Protein AF-A0A7S0NCR9-F1 (afdb_monomer_lite)

pLDDT: mean 77.85, std 18.8, range [35.47, 97.75]

Secondary structure (DSSP, 8-state):
-B-TTS-EEEEEEETTEEEEEEEE--TTSTTTSS-EEEEEE-SSSEEEEEETTSEEEEEE-HHHHHHGGG---S-B----SSS-PPPPEEEE--SS---EEEEETTTTEEEEE-SS-EEEE-GGGTS-TTHHHHTS--

Radius of gyration: 15.42 Å; chains: 1; bounding box: 36×39×41 Å

Foldseek 3Di:
DWAQQLKDWDWDDDDNDIGTQEIAHCNVPPQRSGTFQEKDALDDQKIWTWGQQQKIKIWRCPQVVVCVVPPDDDYPDPDPDDTPTDDIDMDSGDNGTQNYWDHDPVQSWIWTDDPPDIDIGGNVNPDDPPVVVVVVPD

Structure (mmCIF, N/CA/C/O backbone):
data_AF-A0A7S0NCR9-F1
#
_entry.id   AF-A0A7S0NCR9-F1
#
loop_
_atom_site.group_PDB
_atom_site.id
_atom_site.type_symbol
_atom_site.label_atom_id
_atom_site.label_alt_id
_atom_site.label_comp_id
_atom_site.label_asym_id
_atom_site.label_entity_id
_atom_site.label_seq_id
_atom_site.pdbx_PDB_ins_code
_atom_site.Cartn_x
_atom_site.Cartn_y
_atom_site.Cartn_z
_atom_site.occupancy
_atom_site.B_iso_or_equiv
_atom_site.auth_seq_id
_atom_site.auth_comp_id
_atom_site.auth_asym_id
_atom_site.auth_atom_id
_atom_site.pdbx_PDB_model_num
ATOM 1 N N . THR A 1 1 ? -4.957 8.314 -1.542 1.00 90.62 1 THR A N 1
ATOM 2 C CA . THR A 1 1 ? -4.737 8.353 -3.005 1.00 90.62 1 THR A CA 1
ATOM 3 C C . THR A 1 1 ? -3.250 8.446 -3.291 1.00 90.62 1 THR A C 1
ATOM 5 O O . THR A 1 1 ? -2.527 8.936 -2.436 1.00 90.62 1 THR A O 1
ATOM 8 N N . GLY A 1 2 ? -2.785 7.959 -4.444 1.00 89.94 2 GLY A N 1
ATOM 9 C CA . GLY A 1 2 ? -1.378 8.043 -4.866 1.00 89.94 2 GLY A CA 1
ATOM 10 C C . GLY A 1 2 ? -1.168 9.071 -5.982 1.00 89.94 2 GLY A C 1
ATOM 11 O O . GLY A 1 2 ? -2.061 9.261 -6.808 1.00 89.94 2 GLY A O 1
ATOM 12 N N . GLY A 1 3 ? -0.020 9.746 -5.978 1.00 90.31 3 GLY A N 1
ATOM 13 C CA . GLY A 1 3 ? 0.375 10.787 -6.926 1.00 90.31 3 GLY A CA 1
ATOM 14 C C . GLY A 1 3 ? 1.420 10.320 -7.943 1.00 90.31 3 GLY A C 1
ATOM 15 O O . GLY A 1 3 ? 2.082 9.297 -7.769 1.00 90.31 3 GLY A O 1
ATOM 16 N N . MET A 1 4 ? 1.587 11.092 -9.022 1.00 90.38 4 MET A N 1
ATOM 17 C CA . MET A 1 4 ? 2.615 10.830 -10.045 1.00 90.38 4 MET A CA 1
ATOM 18 C C . MET A 1 4 ? 4.039 11.146 -9.564 1.00 90.38 4 MET A C 1
ATOM 20 O O . MET A 1 4 ? 5.001 10.677 -10.159 1.00 90.38 4 MET A O 1
ATOM 24 N N . ASP A 1 5 ? 4.158 11.917 -8.487 1.00 85.50 5 ASP A N 1
ATOM 25 C CA . ASP A 1 5 ? 5.403 12.315 -7.825 1.00 85.50 5 ASP A CA 1
ATOM 26 C C . ASP A 1 5 ? 5.850 11.321 -6.737 1.00 85.50 5 ASP A C 1
ATOM 28 O O . ASP A 1 5 ? 6.725 11.631 -5.935 1.00 85.50 5 ASP A O 1
ATOM 32 N N . GLY A 1 6 ? 5.216 10.147 -6.663 1.00 85.88 6 GLY A N 1
ATOM 33 C CA . GLY A 1 6 ? 5.475 9.165 -5.609 1.00 85.88 6 GLY A CA 1
ATOM 34 C C . GLY A 1 6 ? 4.773 9.470 -4.284 1.00 85.88 6 GLY A C 1
ATOM 35 O O . GLY A 1 6 ? 4.803 8.644 -3.376 1.00 85.88 6 GLY A O 1
ATOM 36 N N . SER A 1 7 ? 4.086 10.611 -4.160 1.00 86.88 7 SER A N 1
ATOM 37 C CA . SER A 1 7 ? 3.411 10.966 -2.914 1.00 86.88 7 SER A CA 1
ATOM 38 C C . SER A 1 7 ? 2.121 10.175 -2.695 1.00 86.88 7 SER A C 1
ATOM 40 O O . SER A 1 7 ? 1.410 9.803 -3.630 1.00 86.88 7 SER A O 1
ATOM 42 N N . VAL A 1 8 ? 1.774 9.947 -1.431 1.00 88.19 8 VAL A N 1
ATOM 43 C CA . VAL A 1 8 ? 0.498 9.356 -1.026 1.00 88.19 8 VAL A CA 1
ATOM 44 C C . VAL A 1 8 ? -0.239 10.335 -0.127 1.00 88.19 8 VAL A C 1
ATOM 46 O O . VAL A 1 8 ? 0.264 10.747 0.912 1.00 88.19 8 VAL A O 1
ATOM 49 N N . ALA A 1 9 ? -1.453 10.711 -0.517 1.00 87.31 9 ALA A N 1
ATOM 50 C CA . ALA A 1 9 ? -2.334 11.555 0.278 1.00 87.31 9 ALA A CA 1
ATOM 51 C C . ALA A 1 9 ? -3.349 10.703 1.053 1.00 87.31 9 ALA A C 1
ATOM 53 O O . ALA A 1 9 ? -4.032 9.852 0.471 1.00 87.31 9 ALA A O 1
ATOM 54 N N . ILE A 1 10 ? -3.464 10.951 2.353 1.00 85.12 10 ILE A N 1
ATOM 55 C CA . ILE A 1 10 ? -4.441 10.344 3.257 1.00 85.12 10 ILE A CA 1
ATOM 56 C C . ILE A 1 10 ? -5.487 11.396 3.589 1.00 85.12 10 ILE A C 1
ATOM 58 O O . ILE A 1 10 ? -5.150 12.510 3.984 1.00 85.12 10 ILE A O 1
ATOM 62 N N . TRP A 1 11 ? -6.750 11.019 3.439 1.00 84.31 11 TRP A N 1
ATOM 63 C CA . TRP A 1 11 ? -7.890 11.906 3.615 1.00 84.31 11 TRP A CA 1
ATOM 64 C C . TRP A 1 11 ? -8.791 11.372 4.724 1.00 84.31 11 TRP A C 1
ATOM 66 O O . TRP A 1 11 ? -8.947 10.156 4.852 1.00 84.31 11 TRP A O 1
ATOM 76 N N . SER A 1 12 ? -9.382 12.278 5.490 1.00 83.50 12 SER A N 1
ATOM 77 C CA . SER A 1 12 ? -10.502 12.005 6.382 1.00 83.50 12 SER A CA 1
ATOM 78 C C . SER A 1 12 ? -11.787 12.380 5.667 1.00 83.50 12 SER A C 1
ATOM 80 O O . SER A 1 12 ? -11.843 13.426 5.024 1.00 83.50 12 SER A O 1
ATOM 82 N N . PHE A 1 13 ? -12.809 11.541 5.783 1.00 84.94 13 PHE A N 1
ATOM 83 C CA . PHE A 1 13 ? -14.145 11.855 5.297 1.00 84.94 13 PHE A CA 1
ATOM 84 C C . PHE A 1 13 ? -15.135 11.687 6.446 1.00 84.94 13 PHE A C 1
ATOM 86 O O . PHE A 1 13 ? -15.387 10.563 6.887 1.00 84.94 13 PHE A O 1
ATOM 93 N N . VAL A 1 14 ? -15.645 12.804 6.966 1.00 86.25 14 VAL A N 1
ATOM 94 C CA . VAL A 1 14 ? -16.547 12.836 8.124 1.00 86.25 14 VAL A CA 1
ATOM 95 C C . VAL A 1 14 ? -17.761 13.685 7.775 1.00 86.25 14 VAL A C 1
ATOM 97 O O . VAL A 1 14 ? -17.637 14.858 7.435 1.00 86.25 14 VAL A O 1
ATOM 100 N N . GLY A 1 15 ? -18.953 13.090 7.864 1.00 89.50 15 GLY A N 1
ATOM 101 C CA . GLY A 1 15 ? -20.172 13.738 7.380 1.00 89.50 15 GLY A CA 1
ATOM 102 C C . GLY A 1 15 ? -20.087 13.971 5.872 1.00 89.50 15 GLY A C 1
ATOM 103 O O . GLY A 1 15 ? -19.999 13.003 5.121 1.00 89.50 15 GLY A O 1
ATOM 104 N N . ASP A 1 16 ? -20.075 15.244 5.471 1.00 92.31 16 ASP A N 1
ATOM 105 C CA . ASP A 1 16 ? -19.946 15.694 4.077 1.00 92.31 16 ASP A CA 1
ATOM 106 C C . ASP A 1 16 ? -18.625 16.451 3.811 1.00 92.31 16 ASP A C 1
ATOM 108 O O . ASP A 1 16 ? -18.452 17.052 2.748 1.00 92.31 16 ASP A O 1
ATOM 112 N N . GLU A 1 17 ? -17.680 16.435 4.758 1.00 90.50 17 GLU A N 1
ATOM 113 C CA . GLU A 1 17 ? -16.388 17.122 4.643 1.00 90.50 17 GLU A CA 1
ATOM 114 C C . GLU A 1 17 ? -15.256 16.139 4.315 1.00 90.50 17 GLU A C 1
ATOM 116 O O . GLU A 1 17 ? -15.174 15.039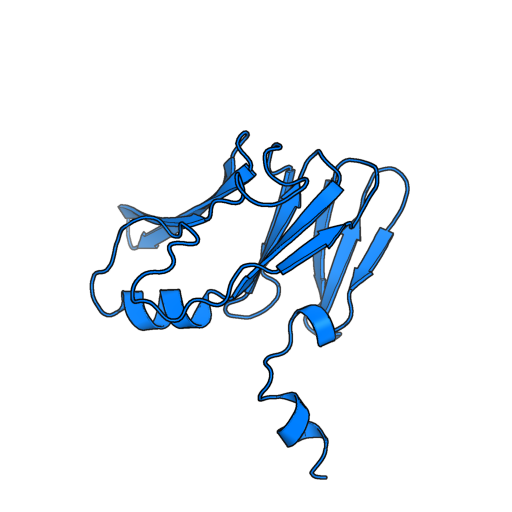 4.872 1.00 90.50 17 GLU A O 1
ATOM 121 N N . LEU A 1 18 ? -14.382 16.542 3.384 1.00 87.12 18 LEU A N 1
ATOM 122 C CA . LEU A 1 18 ? -13.186 15.802 2.984 1.00 87.12 18 LEU A CA 1
ATOM 123 C C . LEU A 1 18 ? -11.939 16.620 3.324 1.00 87.12 18 LEU A C 1
ATOM 125 O O . LEU A 1 18 ? -11.598 17.564 2.609 1.00 87.12 18 LEU A O 1
ATOM 129 N N . ASP A 1 19 ? -11.221 16.191 4.355 1.00 84.75 19 ASP A N 1
ATOM 130 C CA . ASP A 1 19 ? -10.013 16.857 4.830 1.00 84.75 19 ASP A CA 1
ATOM 131 C C . ASP A 1 19 ? -8.763 16.065 4.464 1.00 84.75 19 ASP A C 1
ATOM 133 O O . ASP A 1 19 ? -8.694 14.845 4.629 1.00 84.75 19 ASP A O 1
ATOM 137 N N . LEU A 1 20 ? -7.730 16.759 3.990 1.00 80.75 20 LEU A N 1
ATOM 138 C CA . LEU A 1 20 ? -6.409 16.160 3.842 1.00 80.75 20 LEU A CA 1
ATOM 139 C C . LEU A 1 20 ? -5.784 16.005 5.232 1.00 80.75 20 LEU A C 1
ATOM 141 O O . LEU A 1 20 ? -5.423 17.002 5.850 1.00 80.75 20 LEU A O 1
ATOM 145 N N . LEU A 1 21 ? -5.598 14.767 5.690 1.00 76.69 21 LEU A N 1
ATOM 146 C CA . LEU A 1 21 ? -4.895 14.494 6.944 1.00 76.69 21 LEU A CA 1
ATOM 147 C C . LEU A 1 21 ? -3.384 14.613 6.749 1.00 76.69 21 LEU A C 1
ATOM 149 O O . LEU A 1 21 ? -2.718 15.408 7.406 1.00 76.69 21 LEU A O 1
ATOM 153 N N . PHE A 1 22 ? -2.838 13.835 5.809 1.00 76.25 22 PHE A N 1
ATOM 154 C CA . PHE A 1 22 ? -1.395 13.747 5.596 1.00 76.25 22 PHE A CA 1
ATOM 155 C C . PHE A 1 22 ? -1.054 13.584 4.122 1.00 76.25 22 PHE A C 1
ATOM 157 O O . PHE A 1 22 ? -1.781 12.948 3.359 1.00 76.25 22 PHE A O 1
ATOM 164 N N . ARG A 1 23 ? 0.117 14.090 3.738 1.00 80.25 23 ARG A N 1
ATOM 165 C CA . ARG A 1 23 ? 0.793 13.714 2.496 1.00 80.25 23 ARG A CA 1
ATOM 166 C C . ARG A 1 23 ? 2.122 13.063 2.855 1.00 80.25 23 ARG A C 1
ATOM 168 O O . ARG A 1 23 ? 2.985 13.738 3.400 1.00 80.25 23 ARG A O 1
ATOM 175 N N . LEU A 1 24 ? 2.243 11.777 2.554 1.00 81.44 24 LEU A N 1
ATOM 176 C CA . LEU A 1 24 ? 3.452 10.976 2.682 1.00 81.44 24 LEU A CA 1
ATOM 177 C C . LEU A 1 24 ? 4.279 11.177 1.416 1.00 81.44 24 LEU A C 1
ATOM 179 O O . LEU A 1 24 ? 3.780 10.916 0.319 1.00 81.44 24 LEU A O 1
ATOM 183 N N . ARG A 1 25 ? 5.512 11.663 1.546 1.00 77.62 25 ARG A N 1
ATOM 184 C CA . ARG A 1 25 ? 6.428 11.798 0.406 1.00 77.62 25 ARG A CA 1
ATOM 185 C C . ARG A 1 25 ? 7.558 10.782 0.480 1.00 77.62 25 ARG A C 1
ATOM 187 O O . ARG A 1 25 ? 7.962 10.353 1.558 1.00 77.62 25 ARG A O 1
ATOM 194 N N . SER A 1 26 ? 8.026 10.390 -0.695 1.00 69.44 26 SER A N 1
ATOM 195 C CA . SER A 1 26 ? 9.102 9.423 -0.906 1.00 69.44 26 SER A CA 1
ATOM 196 C C . SER A 1 26 ? 10.064 9.884 -2.002 1.00 69.44 26 SER A C 1
ATOM 198 O O . SER A 1 26 ? 10.766 9.071 -2.593 1.00 69.44 26 SER A O 1
ATOM 200 N N . ASP A 1 27 ? 10.065 11.180 -2.301 1.00 66.06 27 ASP A N 1
ATOM 201 C CA . ASP A 1 27 ? 10.913 11.836 -3.298 1.00 66.06 27 ASP A CA 1
ATOM 202 C C . ASP A 1 27 ? 12.406 11.739 -2.957 1.00 66.06 27 ASP A C 1
ATOM 204 O O . ASP A 1 27 ? 13.237 11.667 -3.859 1.00 66.06 27 ASP A O 1
ATOM 208 N N . GLU A 1 28 ? 12.741 11.641 -1.671 1.00 65.38 28 GLU A N 1
ATOM 209 C CA . GLU A 1 28 ? 14.106 11.382 -1.194 1.00 65.38 28 GLU A CA 1
ATOM 210 C C . GLU A 1 28 ? 14.465 9.883 -1.124 1.00 65.38 28 GLU A C 1
ATOM 212 O O . GLU A 1 28 ? 15.613 9.534 -0.848 1.00 65.38 28 GLU A O 1
ATOM 217 N N . LEU A 1 29 ? 13.508 8.979 -1.369 1.00 69.38 29 LEU A N 1
ATOM 218 C CA . LEU A 1 29 ? 13.710 7.533 -1.267 1.00 69.38 29 LEU A CA 1
ATOM 219 C C . LEU A 1 29 ? 14.040 6.928 -2.637 1.00 69.38 29 LEU A C 1
ATOM 221 O O . LEU A 1 29 ? 13.356 7.152 -3.640 1.00 69.38 29 LEU A O 1
ATOM 225 N N . GLU A 1 30 ? 15.096 6.118 -2.675 1.00 67.38 30 GLU A N 1
ATOM 226 C CA . GLU A 1 30 ? 15.589 5.493 -3.901 1.00 67.38 30 GLU A CA 1
ATOM 227 C C . GLU A 1 30 ? 14.496 4.640 -4.578 1.00 67.38 30 GLU A C 1
ATOM 229 O O . GLU A 1 30 ? 13.835 3.818 -3.944 1.00 67.38 30 GLU A O 1
ATOM 234 N N . GLY A 1 31 ? 14.264 4.867 -5.877 1.00 63.56 31 GLY A N 1
ATOM 235 C CA . GLY A 1 31 ? 13.233 4.164 -6.656 1.00 63.56 31 GLY A CA 1
ATOM 236 C C . GLY A 1 31 ? 11.788 4.644 -6.435 1.00 63.56 31 GLY A C 1
ATOM 237 O O . GLY A 1 31 ? 10.860 4.075 -7.013 1.00 63.56 31 GLY A O 1
ATOM 238 N N . MET A 1 32 ? 11.568 5.691 -5.634 1.00 70.25 32 MET A N 1
ATOM 239 C CA . MET A 1 32 ? 10.226 6.123 -5.223 1.00 70.25 32 MET A CA 1
ATOM 240 C C . MET A 1 32 ? 9.822 7.540 -5.628 1.00 70.25 32 MET A C 1
ATOM 242 O O . MET A 1 32 ? 8.661 7.895 -5.452 1.00 70.25 32 MET A O 1
ATOM 246 N N . GLY A 1 33 ? 10.694 8.300 -6.294 1.00 72.69 33 GLY A N 1
ATOM 247 C CA . GLY A 1 33 ? 10.315 9.528 -7.015 1.00 72.69 33 GLY A CA 1
ATOM 248 C C . GLY A 1 33 ? 9.477 9.283 -8.285 1.00 72.69 33 GLY A C 1
ATOM 249 O O . GLY A 1 33 ? 9.412 10.138 -9.163 1.00 72.69 33 GLY A O 1
ATOM 250 N N . SER A 1 34 ? 8.889 8.092 -8.423 1.00 84.44 34 SER A N 1
ATOM 251 C CA . SER A 1 34 ? 8.098 7.650 -9.572 1.00 84.44 34 SER A CA 1
ATOM 252 C C . SER A 1 34 ? 6.642 7.448 -9.162 1.00 84.44 34 SER A C 1
ATOM 254 O O . SER A 1 34 ? 6.346 7.231 -7.989 1.00 84.44 34 SER A O 1
ATOM 256 N N . ALA A 1 35 ? 5.729 7.482 -10.132 1.00 91.88 35 ALA A N 1
ATOM 257 C CA . ALA A 1 35 ? 4.293 7.446 -9.890 1.00 91.88 35 ALA A CA 1
ATOM 258 C C . ALA A 1 35 ? 3.866 6.290 -8.975 1.00 91.88 35 ALA A C 1
ATOM 260 O O . ALA A 1 35 ? 4.208 5.127 -9.218 1.00 91.88 35 ALA A O 1
ATOM 261 N N . VAL A 1 36 ? 3.060 6.608 -7.959 1.00 93.62 36 VAL A N 1
ATOM 262 C CA . VAL A 1 36 ? 2.382 5.604 -7.142 1.00 93.62 36 VAL A CA 1
ATOM 263 C C . VAL A 1 36 ? 1.373 4.895 -8.019 1.00 93.62 36 VAL A C 1
ATOM 265 O O . VAL A 1 36 ? 0.480 5.505 -8.606 1.00 93.62 36 VAL A O 1
ATOM 268 N N . SER A 1 37 ? 1.524 3.587 -8.106 1.00 95.19 37 SER A N 1
ATOM 269 C CA . SER A 1 37 ? 0.811 2.782 -9.080 1.00 95.19 37 SER A CA 1
ATOM 270 C C . SER A 1 37 ? -0.095 1.728 -8.448 1.00 95.19 37 SER A C 1
ATOM 272 O O . SER A 1 37 ? -0.989 1.217 -9.125 1.00 95.19 37 SER A O 1
ATOM 274 N N . SER A 1 38 ? 0.101 1.473 -7.152 1.00 95.75 38 SER A N 1
ATOM 275 C CA . SER A 1 38 ? -0.741 0.655 -6.283 1.00 95.75 38 SER A CA 1
ATOM 276 C C . SER A 1 38 ? -0.587 1.105 -4.823 1.00 95.75 38 SER A C 1
ATOM 278 O O . SER A 1 38 ? 0.457 1.627 -4.431 1.00 95.75 38 SER A O 1
ATOM 280 N N . ILE A 1 39 ? -1.637 0.925 -4.017 1.00 95.31 39 ILE A N 1
ATOM 281 C CA . ILE A 1 39 ? -1.640 1.193 -2.571 1.00 95.31 39 ILE A CA 1
ATOM 282 C C . ILE A 1 39 ? -2.412 0.088 -1.847 1.00 95.31 39 ILE A C 1
ATOM 284 O O . ILE A 1 39 ? -3.414 -0.398 -2.366 1.00 95.31 39 ILE A O 1
ATOM 288 N N . SER A 1 40 ? -1.970 -0.289 -0.649 1.00 94.88 40 SER A N 1
ATOM 289 C CA . SER A 1 40 ? -2.686 -1.214 0.235 1.00 94.88 40 SER A CA 1
ATOM 290 C C . SER A 1 40 ? -2.394 -0.879 1.687 1.00 94.88 40 SER A C 1
ATOM 292 O O . SER A 1 40 ? -1.249 -0.627 2.050 1.00 94.88 40 SER A O 1
ATOM 294 N N . TRP A 1 41 ? -3.403 -0.960 2.549 1.00 91.19 41 TRP A N 1
ATOM 295 C CA . TRP A 1 41 ? -3.151 -1.087 3.984 1.00 91.19 41 TRP A CA 1
ATOM 296 C C . TRP A 1 41 ? -2.421 -2.411 4.247 1.00 91.19 41 TRP A C 1
ATOM 298 O O . TRP A 1 41 ? -2.754 -3.406 3.610 1.00 91.19 41 TRP A O 1
ATOM 308 N N . CYS A 1 42 ? -1.425 -2.415 5.134 1.00 88.12 42 CYS A N 1
ATOM 309 C CA . CYS A 1 42 ? -0.599 -3.567 5.533 1.00 88.12 42 CYS A CA 1
ATOM 310 C C . CYS A 1 42 ? -0.706 -3.861 7.037 1.00 88.12 42 CYS A C 1
ATOM 312 O O . CYS A 1 42 ? 0.267 -4.198 7.703 1.00 88.12 42 CYS A O 1
ATOM 314 N N . GLY A 1 43 ? -1.897 -3.655 7.598 1.00 84.56 43 GLY A N 1
ATOM 315 C CA . GLY A 1 43 ? -2.154 -3.689 9.035 1.00 84.56 43 GLY A CA 1
ATOM 316 C C . GLY A 1 43 ? -3.074 -2.544 9.454 1.00 84.56 43 GLY A C 1
ATOM 317 O O . GLY A 1 43 ? -3.617 -1.837 8.608 1.00 84.56 43 GLY A O 1
ATOM 318 N N . SER A 1 44 ? -3.253 -2.355 10.762 1.00 79.38 44 SER A N 1
ATOM 319 C CA . SER A 1 44 ? -4.177 -1.349 11.308 1.00 79.38 44 SER A CA 1
ATOM 320 C C . SER A 1 44 ? -3.705 0.094 11.115 1.00 79.38 44 SER A C 1
ATOM 322 O O . SER A 1 44 ? -4.531 0.981 10.938 1.00 79.38 44 SER A O 1
ATOM 324 N N . LEU A 1 45 ? -2.393 0.336 11.150 1.00 81.88 45 LEU A N 1
ATOM 325 C CA . LEU A 1 45 ? -1.776 1.664 11.004 1.00 81.88 45 LEU A CA 1
ATOM 326 C C . LEU A 1 45 ? -0.531 1.587 10.106 1.00 81.88 45 LEU A C 1
ATOM 328 O O . LEU A 1 45 ? 0.427 2.322 10.297 1.00 81.88 45 LEU A O 1
ATOM 332 N N . CYS A 1 46 ? -0.537 0.660 9.149 1.00 86.56 46 CYS A N 1
ATOM 333 C CA . CYS A 1 46 ? 0.552 0.418 8.207 1.00 86.56 46 CYS A CA 1
ATOM 334 C C . CYS A 1 46 ? 0.028 0.638 6.795 1.00 86.56 46 CYS A C 1
ATOM 336 O O . CYS A 1 46 ? -0.982 0.037 6.425 1.00 86.56 46 CYS A O 1
ATOM 338 N N . LEU A 1 47 ? 0.713 1.451 5.998 1.00 90.12 47 LEU A N 1
ATOM 339 C CA . LEU A 1 47 ? 0.366 1.669 4.598 1.00 90.12 47 LEU A CA 1
ATOM 340 C C . LEU A 1 47 ? 1.525 1.255 3.699 1.00 90.12 47 LEU A C 1
ATOM 342 O O . LEU A 1 47 ? 2.660 1.646 3.944 1.00 90.12 47 LEU A O 1
ATOM 346 N N . ALA A 1 48 ? 1.227 0.505 2.645 1.00 93.06 48 ALA A N 1
ATOM 347 C CA . ALA A 1 48 ? 2.161 0.155 1.592 1.00 93.06 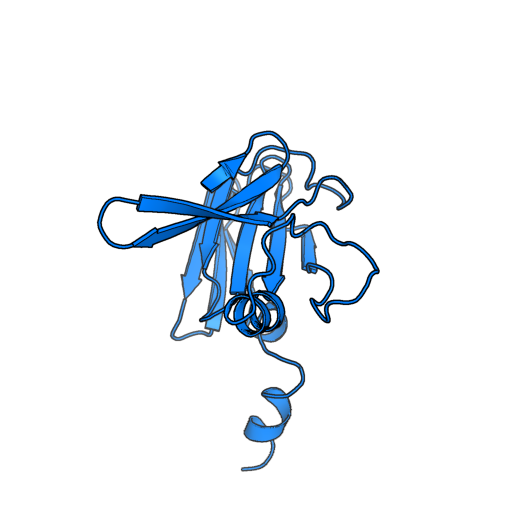48 ALA A CA 1
ATOM 348 C C . ALA A 1 48 ? 1.773 0.858 0.285 1.00 93.06 48 ALA A C 1
ATOM 350 O O . ALA A 1 48 ? 0.594 0.891 -0.085 1.00 93.06 48 ALA A O 1
ATOM 351 N N . ALA A 1 49 ? 2.758 1.378 -0.443 1.00 93.88 49 ALA A N 1
ATOM 352 C CA . ALA A 1 49 ? 2.578 1.884 -1.801 1.00 93.88 49 ALA A CA 1
ATOM 353 C C . ALA A 1 49 ? 3.646 1.332 -2.734 1.00 93.88 49 ALA A C 1
ATOM 355 O O . ALA A 1 49 ? 4.816 1.264 -2.371 1.00 93.88 49 ALA A O 1
ATOM 356 N N . GLY A 1 50 ? 3.229 0.955 -3.937 1.00 94.38 50 GLY A N 1
ATOM 357 C CA . GLY A 1 50 ? 4.094 0.434 -4.982 1.00 94.38 50 GLY A CA 1
ATOM 358 C C . GLY A 1 50 ? 4.289 1.461 -6.092 1.00 94.38 50 GLY A C 1
ATOM 359 O O . GLY A 1 50 ? 3.313 2.038 -6.586 1.00 94.38 50 GLY A O 1
ATOM 360 N N . SER A 1 51 ? 5.530 1.685 -6.517 1.00 94.19 51 SER A N 1
ATOM 361 C CA . SER A 1 51 ? 5.860 2.648 -7.570 1.00 94.19 51 SER A CA 1
ATOM 362 C C . SER A 1 51 ? 5.900 2.023 -8.962 1.00 94.19 51 SER A C 1
ATOM 364 O O . SER A 1 51 ? 6.053 0.812 -9.148 1.00 94.19 51 SER A O 1
ATOM 366 N N . ALA A 1 52 ? 5.816 2.882 -9.977 1.00 94.12 52 ALA A N 1
ATOM 367 C CA . ALA A 1 52 ? 6.083 2.504 -11.359 1.00 94.12 52 ALA A CA 1
ATOM 368 C C . ALA A 1 52 ? 7.553 2.118 -11.615 1.00 94.12 52 ALA A C 1
ATOM 370 O O . ALA A 1 52 ? 7.835 1.491 -12.630 1.00 94.12 52 ALA A O 1
ATOM 371 N N . ALA A 1 53 ? 8.469 2.443 -10.698 1.00 92.75 53 ALA A N 1
ATOM 372 C CA . ALA A 1 53 ? 9.869 2.017 -10.745 1.00 92.75 53 ALA A CA 1
ATOM 373 C C . ALA A 1 53 ? 10.132 0.705 -9.976 1.00 92.75 53 ALA A C 1
ATOM 375 O O . ALA A 1 53 ? 11.284 0.318 -9.813 1.00 92.75 53 ALA A O 1
ATOM 376 N N . GLY A 1 54 ? 9.082 0.029 -9.497 1.00 93.81 54 GLY A N 1
ATOM 377 C CA . GLY A 1 54 ? 9.192 -1.295 -8.880 1.00 93.81 54 GLY A CA 1
ATOM 378 C C . GLY A 1 54 ? 9.571 -1.302 -7.402 1.00 93.81 54 GLY A C 1
ATOM 379 O O . GLY A 1 54 ? 9.737 -2.368 -6.811 1.00 93.81 54 GLY A O 1
ATOM 380 N N . ALA A 1 55 ? 9.659 -0.137 -6.764 1.00 93.38 55 ALA A N 1
ATOM 381 C CA . ALA A 1 55 ? 9.861 -0.045 -5.325 1.00 93.38 55 ALA A CA 1
ATOM 382 C C . ALA A 1 55 ? 8.532 -0.169 -4.564 1.00 93.38 55 ALA A C 1
ATOM 384 O O . ALA A 1 55 ? 7.469 0.197 -5.072 1.00 93.38 55 ALA A O 1
ATOM 385 N N . ILE A 1 56 ? 8.599 -0.669 -3.329 1.00 93.81 56 ILE A N 1
ATOM 386 C CA . ILE A 1 56 ? 7.504 -0.599 -2.357 1.00 93.81 56 ILE A CA 1
ATOM 387 C C . ILE A 1 56 ? 7.976 0.221 -1.168 1.00 93.81 56 ILE A C 1
ATOM 389 O O . ILE A 1 56 ? 9.039 -0.057 -0.617 1.00 93.81 56 ILE A O 1
ATOM 393 N N . VAL A 1 57 ? 7.168 1.187 -0.744 1.00 90.56 57 VAL A N 1
ATOM 394 C CA . VAL A 1 57 ? 7.372 1.908 0.513 1.00 90.56 57 VAL A CA 1
ATOM 395 C C . VAL A 1 57 ? 6.323 1.489 1.513 1.00 90.56 57 VAL A C 1
ATOM 397 O O . VAL A 1 57 ? 5.150 1.359 1.169 1.00 90.56 57 VAL A O 1
ATOM 400 N N . ILE A 1 58 ? 6.765 1.296 2.748 1.00 89.75 58 ILE A N 1
ATOM 401 C CA . ILE A 1 58 ? 5.928 0.983 3.892 1.00 89.75 58 ILE A CA 1
ATOM 402 C C . ILE A 1 58 ? 6.068 2.116 4.908 1.00 89.75 58 ILE A C 1
ATOM 404 O O . ILE A 1 58 ? 7.175 2.442 5.341 1.00 89.75 58 ILE A O 1
ATOM 408 N N . TRP A 1 59 ? 4.934 2.692 5.301 1.00 86.44 59 TRP A N 1
ATOM 409 C CA . TRP A 1 59 ? 4.839 3.688 6.363 1.00 86.44 59 TRP A CA 1
ATOM 410 C C . TRP A 1 59 ? 4.120 3.098 7.572 1.00 86.44 59 TRP A C 1
ATOM 412 O O . TRP A 1 59 ? 3.004 2.589 7.444 1.00 86.44 59 TRP A O 1
ATOM 422 N N . ASP A 1 60 ? 4.734 3.231 8.747 1.00 84.12 60 ASP A N 1
ATOM 423 C CA . ASP A 1 60 ? 4.049 3.084 10.030 1.00 84.12 60 ASP A CA 1
ATOM 424 C C . ASP A 1 60 ? 3.464 4.447 10.422 1.00 84.12 60 ASP A C 1
ATOM 426 O O . ASP A 1 60 ? 4.176 5.420 10.666 1.00 84.12 60 ASP A O 1
ATOM 430 N N . LEU A 1 61 ? 2.138 4.515 10.448 1.00 78.69 61 LEU A N 1
ATOM 431 C CA . LEU A 1 61 ? 1.367 5.715 10.750 1.00 78.69 61 LEU A CA 1
ATOM 432 C C . LEU A 1 61 ? 0.979 5.797 12.222 1.00 78.69 61 LEU A C 1
ATOM 434 O O . LEU A 1 61 ? 0.209 6.675 12.606 1.00 78.69 61 LEU A O 1
ATOM 438 N N . SER A 1 62 ? 1.453 4.880 13.062 1.00 75.88 62 SER A N 1
ATOM 439 C CA . SER A 1 62 ? 0.911 4.743 14.404 1.00 75.88 62 SER A CA 1
ATOM 440 C C . SER A 1 62 ? 1.246 5.904 15.326 1.00 75.88 62 SER A C 1
ATOM 442 O O . SER A 1 62 ? 0.410 6.277 16.141 1.00 75.88 62 SER A O 1
ATOM 444 N N . GLU A 1 63 ? 2.410 6.525 15.162 1.00 69.81 63 GLU A N 1
ATOM 445 C CA . GLU A 1 63 ? 2.761 7.741 15.900 1.00 69.81 63 GLU A CA 1
ATOM 446 C C . GLU A 1 63 ? 2.102 8.987 15.292 1.00 69.81 63 GLU A C 1
ATOM 448 O O . GLU A 1 63 ? 1.605 9.839 16.026 1.00 69.81 63 GLU A O 1
ATOM 453 N N . ALA A 1 64 ? 1.994 9.056 13.960 1.00 67.00 64 ALA A N 1
ATOM 454 C CA . ALA A 1 64 ? 1.315 10.156 13.269 1.00 67.00 64 ALA A CA 1
ATOM 455 C C . ALA A 1 64 ? -0.178 10.238 13.638 1.00 67.00 64 ALA A C 1
ATOM 457 O O . ALA A 1 64 ? -0.704 11.323 13.872 1.00 67.00 64 ALA A O 1
ATOM 458 N N . LEU A 1 65 ? -0.847 9.087 13.749 1.00 64.81 65 LEU A N 1
ATOM 459 C CA . LEU A 1 65 ? -2.270 9.007 14.084 1.00 64.81 65 LEU A CA 1
ATOM 460 C C . LEU A 1 65 ? -2.551 9.124 15.591 1.00 64.81 65 LEU A C 1
ATOM 462 O O . LEU A 1 65 ? -3.615 9.600 15.972 1.00 64.81 65 LEU A O 1
ATOM 466 N N . LYS A 1 66 ? -1.598 8.778 16.468 1.00 66.12 66 LYS A N 1
ATOM 467 C CA . LYS A 1 66 ? -1.686 9.149 17.897 1.00 66.12 66 LYS A CA 1
ATOM 468 C C . LYS A 1 66 ? -1.605 10.663 18.090 1.00 66.12 66 LYS A C 1
ATOM 470 O O . LYS A 1 66 ? -2.263 11.206 18.970 1.00 66.12 66 LYS A O 1
ATOM 475 N N . ALA A 1 67 ? -0.789 11.339 17.283 1.00 57.69 67 ALA A N 1
ATOM 476 C CA . ALA A 1 67 ? -0.618 12.786 17.351 1.00 57.69 67 ALA A CA 1
ATOM 477 C C . ALA A 1 67 ? -1.778 13.567 16.707 1.00 57.69 67 ALA A C 1
ATOM 479 O O . ALA A 1 67 ? -1.976 14.731 17.050 1.00 57.69 67 ALA A O 1
ATOM 480 N N . SER A 1 68 ? -2.572 12.962 15.812 1.00 56.62 68 SER A N 1
ATOM 481 C CA . SER A 1 68 ? -3.689 13.654 15.148 1.00 56.62 68 SER A CA 1
ATOM 482 C C . SER A 1 68 ? -4.893 13.953 16.042 1.00 56.62 68 SER A C 1
ATOM 484 O O . SER A 1 68 ? -5.643 14.869 15.716 1.00 56.62 68 SER A O 1
ATOM 486 N N . ASP A 1 69 ? -5.033 13.295 17.200 1.00 51.78 69 ASP A N 1
ATOM 487 C CA . ASP A 1 69 ? -5.960 13.753 18.255 1.00 51.78 69 ASP A CA 1
ATOM 488 C C . ASP A 1 69 ? -5.571 15.153 18.789 1.00 51.78 69 ASP A C 1
ATOM 490 O O . ASP A 1 69 ? -6.373 15.836 19.426 1.00 51.78 69 ASP A O 1
ATOM 494 N N . ALA A 1 70 ? -4.352 15.617 18.488 1.00 43.44 70 ALA A N 1
ATOM 495 C CA . ALA A 1 70 ? -3.812 16.921 18.842 1.00 43.44 70 ALA A CA 1
ATOM 496 C C . ALA A 1 70 ? -3.447 17.760 17.602 1.00 43.44 70 ALA A C 1
ATOM 498 O O . ALA A 1 70 ? -2.328 18.229 17.492 1.00 43.44 70 ALA A O 1
ATOM 499 N N . ASN A 1 71 ? -4.382 17.994 16.677 1.00 43.16 71 ASN A N 1
ATOM 500 C CA . ASN A 1 71 ? -4.369 19.146 15.754 1.00 43.16 71 ASN A CA 1
ATOM 501 C C . ASN A 1 71 ? -3.028 19.466 15.031 1.00 43.16 71 ASN A C 1
ATOM 503 O O . ASN A 1 71 ? -2.685 20.636 14.845 1.00 43.16 71 ASN A O 1
ATOM 507 N N . VAL A 1 72 ? -2.258 18.451 14.620 1.00 42.53 72 VAL A N 1
ATOM 508 C CA . VAL A 1 72 ? -1.072 18.630 13.764 1.00 42.53 72 VAL A CA 1
ATOM 509 C C . VAL A 1 72 ? -1.399 18.144 12.358 1.00 42.53 72 VAL A C 1
ATOM 511 O O . VAL A 1 72 ? -1.245 16.974 12.015 1.00 42.53 72 VAL A O 1
ATOM 514 N N . ILE A 1 73 ? -1.859 19.091 11.546 1.00 48.50 73 ILE A N 1
ATOM 515 C CA . ILE A 1 73 ? -1.954 19.000 10.090 1.00 48.50 73 ILE A CA 1
ATOM 516 C C . ILE A 1 73 ? -0.742 19.742 9.539 1.00 48.50 73 ILE A C 1
ATOM 518 O O . ILE A 1 73 ? -0.709 20.967 9.584 1.00 48.50 73 ILE A O 1
ATOM 522 N N . ALA A 1 74 ? 0.262 19.020 9.055 1.00 39.81 74 ALA A N 1
ATOM 523 C CA . ALA A 1 74 ? 1.188 19.512 8.038 1.00 39.81 74 ALA A CA 1
ATOM 524 C C . ALA A 1 74 ? 2.157 18.390 7.685 1.00 39.81 74 ALA A C 1
ATOM 526 O O . ALA A 1 74 ? 2.995 18.019 8.493 1.00 39.81 74 ALA A O 1
ATOM 527 N N . GLU A 1 75 ? 1.997 17.876 6.468 1.00 48.03 75 GLU A N 1
ATOM 528 C CA . GLU A 1 75 ? 3.032 17.205 5.685 1.00 48.03 75 GLU A CA 1
ATOM 529 C C . GLU A 1 75 ? 3.829 16.127 6.439 1.00 48.03 75 GLU A C 1
ATOM 531 O O . GLU A 1 75 ? 4.820 16.400 7.109 1.00 48.03 75 GLU A O 1
ATOM 536 N N . ALA A 1 76 ? 3.453 14.860 6.241 1.00 44.91 76 ALA A N 1
ATOM 537 C CA . ALA A 1 76 ? 4.309 13.730 6.585 1.00 44.91 76 ALA A CA 1
ATOM 538 C C . ALA A 1 76 ? 5.481 13.658 5.582 1.00 44.91 76 ALA A C 1
ATOM 540 O O . ALA A 1 76 ? 5.605 12.750 4.759 1.00 44.91 76 ALA A O 1
ATOM 541 N N . ILE A 1 77 ? 6.313 14.694 5.621 1.00 46.81 77 ILE A N 1
ATOM 542 C CA . ILE A 1 77 ? 7.681 14.690 5.135 1.00 46.81 77 ILE A CA 1
ATOM 543 C C . ILE A 1 77 ? 8.447 13.797 6.119 1.00 46.81 77 ILE A C 1
ATOM 545 O O . ILE A 1 77 ? 8.148 13.835 7.319 1.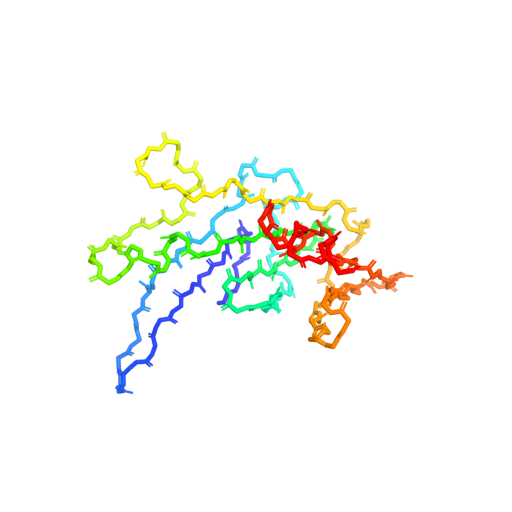00 46.81 77 ILE A O 1
ATOM 549 N N . PRO A 1 78 ? 9.447 13.019 5.687 1.00 45.28 78 PRO A N 1
ATOM 550 C CA . PRO A 1 78 ? 10.473 12.517 6.593 1.00 45.28 78 PRO A CA 1
ATOM 551 C C . PRO A 1 78 ? 11.289 13.705 7.145 1.00 45.28 78 PRO A C 1
ATOM 553 O O . PRO A 1 78 ? 12.455 13.898 6.832 1.00 45.28 78 PRO A O 1
ATOM 556 N N . VAL A 1 79 ? 10.662 14.571 7.940 1.00 37.53 79 VAL A N 1
ATOM 557 C CA . VAL A 1 79 ? 11.319 15.682 8.611 1.00 37.53 79 VAL A CA 1
ATOM 558 C C . VAL A 1 79 ? 11.863 15.142 9.921 1.00 37.53 79 VAL A C 1
ATOM 560 O O . VAL A 1 79 ? 11.126 14.716 10.808 1.00 37.53 79 VAL A O 1
ATOM 563 N N . ALA A 1 80 ? 13.180 15.209 10.045 1.00 38.91 80 ALA A N 1
ATOM 564 C CA . ALA A 1 80 ? 13.952 14.954 11.249 1.00 38.91 80 ALA A CA 1
ATOM 565 C C . ALA A 1 80 ? 13.640 15.923 12.419 1.00 38.91 80 ALA A C 1
ATOM 567 O O . ALA A 1 80 ? 14.543 16.299 13.163 1.00 38.91 80 ALA A O 1
ATOM 568 N N . THR A 1 81 ? 12.393 16.365 12.618 1.00 35.47 81 THR A N 1
ATOM 569 C CA . THR A 1 81 ? 12.042 17.296 13.698 1.00 35.47 81 THR A CA 1
ATOM 570 C C . THR A 1 81 ? 10.745 16.906 14.408 1.00 35.47 81 THR A C 1
ATOM 572 O O . THR A 1 81 ? 9.644 17.168 13.934 1.00 35.47 81 THR A O 1
ATOM 575 N N . GLY A 1 82 ? 10.894 16.341 15.607 1.00 40.69 82 GLY A N 1
ATOM 576 C CA . GLY A 1 82 ? 9.951 16.499 16.722 1.00 40.69 82 GLY A CA 1
ATOM 577 C C . GLY A 1 82 ? 8.822 15.475 16.877 1.00 40.69 82 GLY A C 1
ATOM 578 O O . GLY A 1 82 ? 8.340 15.319 17.995 1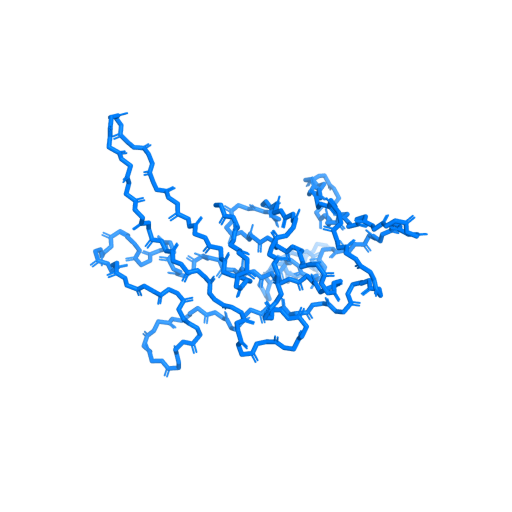.00 40.69 82 GLY A O 1
ATOM 579 N N . GLY A 1 83 ? 8.426 14.756 15.823 1.00 47.69 83 GLY A N 1
ATOM 580 C CA . GLY A 1 83 ? 7.450 13.659 15.893 1.00 47.69 83 GLY A CA 1
ATOM 581 C C . GLY A 1 83 ? 8.123 12.302 15.694 1.00 47.69 83 GLY A C 1
ATOM 582 O O . GLY A 1 83 ? 8.935 12.147 14.789 1.00 47.69 83 GLY A O 1
ATOM 583 N N . ASN A 1 84 ? 7.803 11.312 16.526 1.00 53.47 84 ASN A N 1
ATOM 584 C CA . ASN A 1 84 ? 8.484 10.010 16.560 1.00 53.47 84 ASN A CA 1
ATOM 585 C C . ASN A 1 84 ? 8.015 9.051 15.441 1.00 53.47 84 ASN A C 1
ATOM 587 O O . ASN A 1 84 ? 7.806 7.868 15.682 1.00 53.47 84 ASN A O 1
ATOM 591 N N 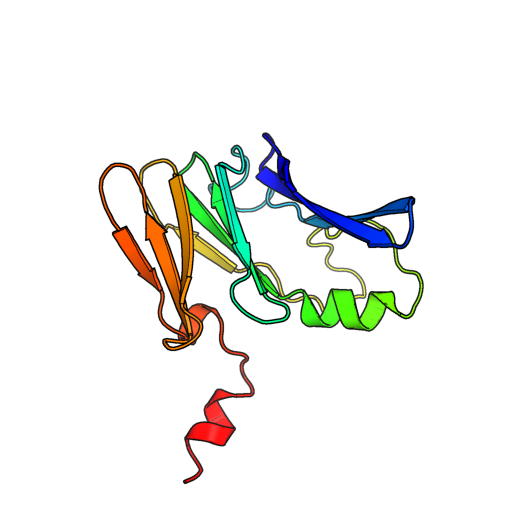. VAL A 1 85 ? 7.791 9.546 14.219 1.00 57.41 85 VAL A N 1
ATOM 592 C CA . VAL A 1 85 ? 7.412 8.685 13.088 1.00 57.41 85 VAL A CA 1
ATOM 593 C C . VAL A 1 85 ? 8.677 7.983 12.585 1.00 57.41 85 VAL A C 1
ATOM 595 O O . VAL A 1 85 ? 9.627 8.670 12.201 1.00 57.41 85 VAL A O 1
ATOM 598 N N . PRO A 1 86 ? 8.745 6.639 12.606 1.00 66.75 86 PRO A N 1
ATOM 599 C CA . PRO A 1 86 ? 9.914 5.934 12.102 1.00 66.75 86 PRO A CA 1
ATOM 600 C C . PRO A 1 86 ? 10.098 6.222 10.605 1.00 66.75 86 PRO A C 1
ATOM 602 O O . PRO A 1 86 ? 9.110 6.420 9.889 1.00 66.75 86 PRO A O 1
ATOM 605 N N . PRO A 1 87 ? 11.349 6.243 10.111 1.00 74.00 87 PRO A N 1
ATOM 606 C CA . PRO A 1 87 ? 11.591 6.434 8.692 1.00 74.00 87 PRO A CA 1
ATOM 607 C C . PRO A 1 87 ? 10.876 5.337 7.890 1.00 74.00 87 PRO A C 1
ATOM 609 O O . PRO A 1 87 ? 10.846 4.179 8.324 1.00 74.00 87 PRO A O 1
ATOM 612 N N . PRO A 1 88 ? 10.303 5.678 6.726 1.00 82.00 88 PRO A N 1
ATOM 613 C CA . PRO A 1 88 ? 9.646 4.700 5.875 1.00 82.00 88 PRO A CA 1
ATO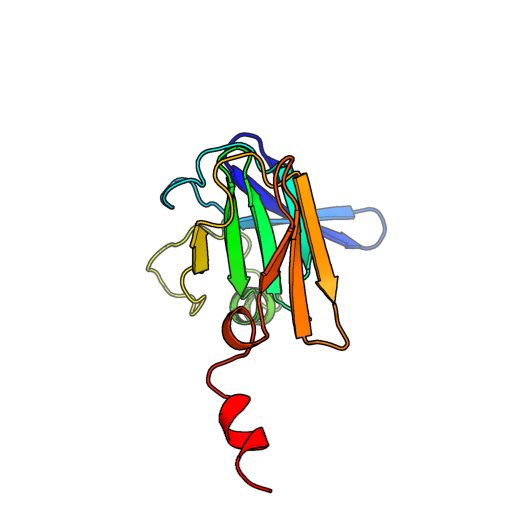M 614 C C . PRO A 1 88 ? 10.616 3.600 5.442 1.00 82.00 88 PRO A C 1
ATOM 616 O O . PRO A 1 88 ? 11.778 3.859 5.121 1.00 82.00 88 PRO A O 1
ATOM 619 N N . GLN A 1 89 ? 10.123 2.366 5.389 1.00 87.06 89 GLN A N 1
ATOM 620 C CA . GLN A 1 89 ? 10.893 1.240 4.879 1.00 87.06 89 GLN A CA 1
ATOM 621 C C . GLN A 1 89 ? 10.728 1.142 3.363 1.00 87.06 89 GLN A C 1
ATOM 623 O O . GLN A 1 89 ? 9.606 1.135 2.862 1.00 87.06 89 GLN A O 1
ATOM 628 N N . VAL A 1 90 ? 11.841 1.006 2.642 1.00 89.06 90 VAL A N 1
ATOM 629 C CA . VAL A 1 90 ? 11.855 0.811 1.187 1.00 89.06 90 VAL A CA 1
ATOM 630 C C . VAL A 1 90 ? 12.247 -0.626 0.865 1.00 89.06 90 VAL A C 1
ATOM 632 O O . VAL A 1 90 ? 13.232 -1.147 1.390 1.00 89.06 90 VAL A O 1
ATOM 635 N N . LEU A 1 91 ? 11.484 -1.265 -0.015 1.00 91.25 91 LEU A N 1
ATOM 636 C CA . LEU A 1 91 ? 11.763 -2.588 -0.555 1.00 91.25 91 LEU A CA 1
ATOM 637 C C . LEU A 1 91 ? 12.007 -2.467 -2.061 1.00 91.25 91 LEU A C 1
ATOM 639 O O . LEU A 1 91 ? 11.128 -2.020 -2.802 1.00 91.25 91 LEU A O 1
ATOM 643 N N . SER A 1 92 ? 13.173 -2.917 -2.525 1.00 90.81 92 SER A N 1
ATOM 644 C CA . SER A 1 92 ? 13.456 -3.126 -3.951 1.00 90.81 92 SER A CA 1
ATOM 645 C C . SER A 1 92 ? 12.680 -4.352 -4.434 1.00 90.81 92 SER A C 1
ATOM 647 O O . SER A 1 92 ? 13.198 -5.470 -4.471 1.00 90.81 92 SER A O 1
ATOM 649 N N . ALA A 1 93 ? 11.387 -4.157 -4.685 1.00 90.62 93 ALA A N 1
ATOM 650 C CA . ALA A 1 93 ? 10.447 -5.249 -4.844 1.00 90.62 93 ALA A CA 1
ATOM 651 C C . ALA A 1 93 ? 10.502 -5.863 -6.235 1.00 90.62 93 ALA A C 1
ATOM 653 O O . ALA A 1 93 ? 10.554 -7.079 -6.337 1.00 90.62 93 ALA A O 1
ATOM 654 N N . HIS A 1 94 ? 10.514 -5.056 -7.286 1.00 94.00 94 HIS A N 1
ATOM 655 C CA . HIS A 1 94 ? 10.394 -5.502 -8.669 1.00 94.00 94 HIS A CA 1
ATOM 656 C C . HIS A 1 94 ? 11.319 -4.682 -9.576 1.00 94.00 94 HIS A C 1
ATOM 658 O O . HIS A 1 94 ? 11.695 -3.563 -9.239 1.00 94.00 94 HIS A O 1
ATOM 664 N N . GLU A 1 95 ? 11.698 -5.240 -10.727 1.00 94.69 95 GLU A N 1
ATOM 665 C CA . GLU A 1 95 ? 12.432 -4.498 -11.772 1.00 94.69 95 GLU A CA 1
ATOM 666 C C . GLU A 1 95 ? 11.500 -3.636 -12.642 1.00 94.69 95 GLU A C 1
ATOM 668 O O . GLU A 1 95 ? 11.949 -2.818 -13.443 1.00 94.69 95 GLU A O 1
ATOM 673 N N . ASP A 1 96 ? 10.196 -3.863 -12.516 1.00 93.69 96 ASP A N 1
ATOM 674 C CA . ASP A 1 96 ? 9.114 -3.240 -13.261 1.00 93.69 96 ASP A CA 1
ATOM 675 C C . ASP A 1 96 ? 8.015 -2.739 -12.313 1.00 93.69 96 ASP A C 1
ATOM 677 O O . ASP A 1 96 ? 8.079 -2.907 -11.096 1.00 93.69 96 ASP A O 1
ATOM 681 N N . ARG A 1 97 ? 6.989 -2.092 -12.873 1.00 94.94 97 ARG A N 1
ATOM 682 C CA . ARG A 1 97 ? 5.900 -1.472 -12.113 1.00 94.94 97 ARG A CA 1
ATOM 683 C C . ARG A 1 97 ? 5.258 -2.452 -11.123 1.00 94.94 97 ARG A C 1
ATOM 685 O O . ARG A 1 97 ? 4.781 -3.517 -11.511 1.00 94.94 97 ARG A O 1
ATOM 692 N N . VAL A 1 98 ? 5.086 -2.008 -9.875 1.00 96.69 98 VAL A N 1
ATOM 693 C CA . VAL A 1 98 ? 4.276 -2.728 -8.878 1.00 96.69 98 VAL A CA 1
ATOM 694 C C . VAL A 1 98 ? 2.788 -2.531 -9.178 1.00 96.69 98 VAL A C 1
ATOM 696 O O . VAL A 1 98 ? 2.136 -1.620 -8.665 1.00 96.69 98 VAL A O 1
ATOM 699 N N . ALA A 1 99 ? 2.239 -3.378 -10.042 1.00 96.88 99 ALA A N 1
ATOM 700 C CA . ALA A 1 99 ? 0.871 -3.271 -10.534 1.00 96.88 99 ALA A CA 1
ATOM 701 C C . ALA A 1 99 ? -0.187 -3.470 -9.438 1.00 96.88 99 ALA A C 1
ATOM 703 O O . ALA A 1 99 ? -1.251 -2.852 -9.499 1.00 96.88 99 ALA A O 1
ATOM 704 N N . VAL A 1 100 ? 0.092 -4.310 -8.438 1.00 97.06 100 VAL A N 1
ATOM 705 C CA . VAL A 1 100 ? -0.858 -4.627 -7.366 1.00 97.06 100 VAL A CA 1
ATOM 706 C C . VAL A 1 100 ? -0.156 -4.848 -6.030 1.00 97.06 100 VAL A C 1
ATOM 708 O O . VAL A 1 100 ? 0.931 -5.425 -5.970 1.00 97.06 100 VAL A O 1
ATOM 711 N N . LEU A 1 101 ? -0.823 -4.419 -4.960 1.00 97.25 101 LEU A N 1
ATOM 712 C CA . LEU A 1 101 ? -0.493 -4.737 -3.576 1.00 97.25 101 LEU A CA 1
ATOM 713 C C . LEU A 1 101 ? -1.732 -5.311 -2.892 1.00 97.25 101 LEU A C 1
ATOM 715 O O . LEU A 1 101 ? -2.833 -4.794 -3.082 1.00 97.25 101 LEU A O 1
ATOM 719 N N . LEU A 1 102 ? -1.548 -6.362 -2.099 1.00 96.31 102 LEU A N 1
ATOM 720 C CA . LEU A 1 102 ? -2.624 -7.001 -1.346 1.00 96.31 102 LEU A CA 1
ATOM 721 C C . LEU A 1 102 ? -2.113 -7.459 0.016 1.00 96.31 102 LEU A C 1
ATOM 723 O O . LEU A 1 102 ? -1.166 -8.237 0.099 1.00 96.31 102 LEU A O 1
ATOM 727 N N . TRP A 1 103 ? -2.772 -7.021 1.083 1.00 95.06 103 TRP A N 1
ATOM 728 C CA . TRP A 1 103 ? -2.502 -7.516 2.427 1.00 95.06 103 TRP A CA 1
ATOM 729 C C . TRP A 1 103 ? -3.321 -8.762 2.749 1.00 95.06 103 TRP A C 1
ATOM 731 O O . TRP A 1 103 ? -4.543 -8.774 2.626 1.00 95.06 103 TRP A O 1
ATOM 741 N N . ASP A 1 104 ? -2.625 -9.802 3.190 1.00 93.56 104 ASP A N 1
ATOM 742 C CA . ASP A 1 104 ? -3.184 -11.025 3.746 1.00 93.56 104 ASP A CA 1
ATOM 743 C C . ASP A 1 104 ? -3.186 -10.897 5.275 1.00 93.56 104 ASP A C 1
ATOM 745 O O . ASP A 1 104 ? -2.140 -10.984 5.928 1.00 93.56 104 ASP A O 1
ATOM 749 N N . THR A 1 105 ? -4.367 -10.653 5.847 1.00 88.56 105 THR A N 1
ATOM 750 C CA . THR A 1 105 ? -4.548 -10.462 7.292 1.00 88.56 105 THR A CA 1
ATOM 751 C C . THR A 1 105 ? -4.222 -11.712 8.096 1.00 88.56 105 THR A C 1
ATOM 753 O O . THR A 1 105 ? -3.693 -11.595 9.201 1.00 88.56 105 THR A O 1
ATOM 756 N N . ASP A 1 106 ? -4.494 -12.893 7.540 1.00 88.62 106 ASP A N 1
ATOM 757 C CA . ASP A 1 106 ? -4.318 -14.169 8.233 1.00 88.62 106 ASP A CA 1
ATOM 758 C C . ASP A 1 106 ? -2.836 -14.530 8.309 1.00 88.62 106 ASP A C 1
ATOM 760 O O . ASP A 1 106 ? -2.327 -14.927 9.357 1.00 88.62 106 ASP A O 1
ATOM 764 N N . LYS A 1 107 ? -2.112 -14.336 7.200 1.00 88.44 107 LYS A N 1
ATOM 765 C CA . LYS A 1 107 ? -0.664 -14.586 7.143 1.00 88.44 107 LYS A CA 1
ATOM 766 C C . LYS A 1 107 ? 0.174 -13.428 7.674 1.00 88.44 107 LYS A C 1
ATOM 768 O O . LYS A 1 107 ? 1.391 -13.583 7.792 1.00 88.44 107 LYS A O 1
ATOM 773 N N . LYS A 1 108 ? -0.452 -12.282 7.967 1.00 89.50 108 LYS A N 1
ATOM 774 C CA . LYS A 1 108 ? 0.224 -11.011 8.266 1.00 89.50 108 LYS A CA 1
ATOM 775 C C . LYS A 1 108 ? 1.312 -10.716 7.230 1.00 89.50 108 LYS A C 1
ATOM 777 O O . LYS A 1 108 ? 2.473 -10.490 7.573 1.00 89.50 108 LYS A O 1
ATOM 782 N N . ALA A 1 109 ? 0.942 -10.817 5.958 1.00 92.62 109 ALA A N 1
ATOM 783 C CA . ALA A 1 109 ? 1.881 -10.775 4.851 1.00 92.62 109 ALA A CA 1
ATOM 784 C C . ALA A 1 109 ? 1.362 -9.901 3.710 1.00 92.62 109 ALA A C 1
ATOM 786 O O . ALA A 1 109 ? 0.162 -9.843 3.449 1.00 92.62 109 ALA A O 1
ATOM 787 N N . LEU A 1 110 ? 2.276 -9.245 3.002 1.00 95.25 110 LEU A N 1
ATOM 788 C CA . LEU A 1 110 ? 1.949 -8.439 1.831 1.00 95.25 110 LEU A CA 1
ATOM 789 C C . LEU A 1 110 ? 2.304 -9.217 0.569 1.00 95.25 110 LEU A C 1
ATOM 791 O O . LEU A 1 110 ? 3.412 -9.733 0.438 1.00 95.25 110 LEU A O 1
ATOM 795 N N . TRP A 1 111 ? 1.382 -9.261 -0.377 1.00 97.38 111 TRP A N 1
ATOM 796 C CA . TRP A 1 111 ? 1.631 -9.708 -1.736 1.00 97.38 111 TRP A CA 1
ATOM 797 C C . TRP A 1 111 ? 1.881 -8.495 -2.619 1.00 97.38 111 TRP A C 1
ATOM 799 O O . TRP A 1 111 ? 1.126 -7.522 -2.565 1.00 97.38 111 TRP A O 1
ATOM 809 N N . SER A 1 112 ? 2.911 -8.570 -3.453 1.00 97.56 112 SER A N 1
ATOM 810 C CA . SER A 1 112 ? 3.157 -7.597 -4.510 1.00 97.56 112 SER A CA 1
ATOM 811 C C . SER A 1 112 ? 3.236 -8.296 -5.855 1.00 97.56 112 SER A C 1
ATOM 813 O O . SER A 1 112 ? 3.877 -9.337 -5.980 1.00 97.56 112 SER A O 1
ATOM 815 N N . GLY A 1 113 ? 2.549 -7.749 -6.850 1.00 97.75 113 GLY A N 1
ATOM 816 C CA . GLY A 1 113 ? 2.551 -8.281 -8.207 1.00 97.75 113 GLY A CA 1
ATOM 817 C C . GLY A 1 113 ? 3.056 -7.246 -9.196 1.00 97.75 113 GLY A C 1
ATOM 818 O O . GLY A 1 113 ? 2.645 -6.084 -9.144 1.00 97.75 113 GLY A O 1
ATOM 819 N N . SER A 1 114 ? 3.911 -7.695 -10.106 1.00 96.88 114 SER A N 1
ATOM 820 C CA . SER A 1 114 ? 4.335 -6.966 -11.296 1.00 96.88 114 SER A CA 1
ATOM 821 C C . SER A 1 114 ? 3.933 -7.736 -12.559 1.00 96.88 114 SER A C 1
ATOM 823 O O . SER A 1 114 ? 3.202 -8.726 -12.479 1.00 96.88 114 SER A O 1
ATOM 825 N N . GLU A 1 115 ? 4.363 -7.293 -13.740 1.00 95.06 115 GLU A N 1
ATOM 826 C CA . GLU A 1 115 ? 4.068 -8.013 -14.986 1.00 95.06 115 GLU A CA 1
ATOM 827 C C . GLU A 1 115 ? 4.776 -9.370 -15.043 1.00 95.06 115 GLU A C 1
ATOM 829 O O . GLU A 1 115 ? 4.323 -10.289 -15.728 1.00 95.06 115 GLU A O 1
ATOM 834 N N . ARG A 1 116 ? 5.904 -9.492 -14.337 1.00 95.44 116 ARG A N 1
ATOM 835 C CA . ARG A 1 116 ? 6.818 -10.635 -14.455 1.00 95.44 116 ARG A CA 1
ATOM 836 C C . ARG A 1 116 ? 6.733 -11.602 -13.291 1.00 95.44 116 ARG A C 1
ATOM 838 O O . ARG A 1 116 ? 7.037 -12.780 -13.459 1.00 95.44 116 ARG A O 1
ATOM 845 N N . GLU A 1 117 ? 6.371 -11.117 -12.112 1.00 96.25 117 GLU A N 1
ATOM 846 C CA . GLU A 1 117 ? 6.458 -11.916 -10.899 1.00 96.25 117 GLU A CA 1
ATOM 847 C C . GLU A 1 117 ? 5.468 -11.475 -9.823 1.00 96.25 117 GLU A C 1
ATOM 849 O O . GLU A 1 117 ? 4.948 -10.360 -9.810 1.00 96.25 117 GLU A O 1
ATOM 854 N N . VAL A 1 118 ? 5.250 -12.383 -8.875 1.00 97.44 118 VAL A N 1
ATOM 855 C CA . VAL A 1 118 ? 4.523 -12.117 -7.639 1.00 97.44 118 VAL A CA 1
ATOM 856 C C . VAL A 1 118 ? 5.443 -12.452 -6.473 1.00 97.44 118 VAL A C 1
ATOM 858 O O . VAL A 1 118 ? 6.025 -13.537 -6.428 1.00 97.44 118 VAL A O 1
ATOM 861 N N . LYS A 1 119 ? 5.567 -11.526 -5.523 1.00 97.12 119 LYS A N 1
ATOM 862 C CA . LYS A 1 119 ? 6.378 -11.673 -4.313 1.00 97.12 119 LYS A CA 1
ATOM 863 C C . LYS A 1 119 ? 5.506 -11.661 -3.067 1.00 97.12 119 LYS A C 1
ATOM 865 O O . LYS A 1 119 ? 4.495 -10.965 -3.002 1.00 97.12 119 LYS A O 1
ATOM 870 N N . LEU A 1 120 ? 5.930 -12.445 -2.079 1.00 95.69 120 LEU A N 1
ATOM 871 C CA . LEU A 1 120 ? 5.328 -12.521 -0.754 1.00 95.69 120 LEU A CA 1
ATOM 872 C C . LEU A 1 120 ? 6.309 -11.973 0.282 1.00 95.69 120 LEU A C 1
ATOM 874 O O . LEU A 1 120 ? 7.409 -12.499 0.459 1.00 95.69 120 LEU A O 1
ATOM 878 N N . TRP A 1 121 ? 5.877 -10.947 1.000 1.00 94.44 121 TRP A N 1
ATOM 879 C CA . TRP A 1 121 ? 6.620 -10.309 2.074 1.00 94.44 121 TRP A CA 1
ATOM 880 C C . TRP A 1 121 ? 6.055 -10.796 3.400 1.00 94.44 121 TRP A C 1
ATOM 882 O O . TRP A 1 121 ? 4.899 -10.542 3.728 1.00 94.44 121 TRP A O 1
ATOM 892 N N . GLY A 1 122 ? 6.863 -11.544 4.147 1.00 90.81 122 GLY A N 1
ATOM 893 C CA . GLY A 1 122 ? 6.456 -12.079 5.443 1.00 90.81 122 GLY A CA 1
ATOM 894 C C . GLY A 1 122 ? 6.306 -11.009 6.537 1.00 90.81 122 GLY A C 1
ATOM 895 O O . GLY A 1 122 ? 6.734 -9.868 6.365 1.00 90.81 122 GLY A O 1
ATOM 896 N N . PRO A 1 123 ? 5.791 -11.394 7.714 1.00 84.31 123 PRO A N 1
ATOM 897 C CA . PRO A 1 123 ? 5.456 -10.473 8.802 1.00 84.31 123 PRO A CA 1
ATOM 898 C C . PRO A 1 123 ? 6.625 -9.624 9.309 1.00 84.31 123 PRO A C 1
ATOM 900 O O . PRO A 1 123 ? 6.410 -8.509 9.762 1.00 84.31 123 PRO A O 1
ATOM 903 N N . ARG A 1 124 ? 7.876 -10.082 9.179 1.00 84.31 124 ARG A N 1
ATOM 904 C CA . ARG A 1 124 ? 9.070 -9.326 9.610 1.00 84.31 124 ARG A CA 1
ATOM 905 C C . ARG A 1 124 ? 9.217 -7.929 8.986 1.00 84.31 124 ARG A C 1
ATOM 907 O O . ARG A 1 124 ? 9.998 -7.135 9.486 1.00 84.31 124 ARG A O 1
ATOM 914 N N . PHE A 1 125 ? 8.522 -7.659 7.881 1.00 79.19 125 PHE A N 1
ATOM 915 C CA . PHE A 1 125 ? 8.520 -6.354 7.212 1.00 79.19 125 PHE A CA 1
ATOM 916 C C . PHE A 1 125 ? 7.415 -5.414 7.731 1.00 79.19 125 PHE A C 1
ATOM 918 O O . PHE A 1 125 ? 7.357 -4.262 7.325 1.00 79.19 125 PHE A O 1
ATOM 925 N N . PHE A 1 126 ? 6.526 -5.903 8.603 1.00 74.56 126 PHE A N 1
ATOM 926 C CA . PHE A 1 126 ? 5.312 -5.197 9.043 1.00 74.56 126 PHE A CA 1
ATOM 927 C C . PHE A 1 126 ? 5.083 -5.267 10.560 1.00 74.56 126 PHE A C 1
ATOM 929 O O . PHE A 1 126 ? 4.246 -4.544 11.097 1.00 74.56 126 PHE A O 1
ATOM 936 N N . VAL A 1 127 ? 5.790 -6.160 11.259 1.00 62.22 127 VAL A N 1
ATOM 937 C CA . VAL A 1 127 ? 5.662 -6.379 12.703 1.00 62.22 127 VAL A CA 1
ATOM 938 C C . VAL A 1 127 ? 6.535 -5.392 13.475 1.00 62.22 127 VAL A C 1
ATOM 940 O O . VAL A 1 127 ? 7.699 -5.167 13.150 1.00 62.22 127 VAL A O 1
ATOM 943 N N . ARG A 1 128 ? 5.963 -4.828 14.543 1.00 63.88 128 ARG A N 1
ATOM 944 C CA . ARG A 1 128 ? 6.659 -3.940 15.480 1.00 63.88 128 ARG A CA 1
ATOM 945 C C . ARG A 1 128 ? 7.768 -4.679 16.226 1.00 63.88 128 ARG A C 1
ATOM 947 O O . ARG A 1 128 ? 7.563 -5.802 16.679 1.00 63.88 128 ARG A O 1
ATOM 954 N N . ALA A 1 129 ? 8.851 -3.968 16.538 1.00 44.59 129 ALA A N 1
ATOM 955 C CA . ALA A 1 129 ? 9.935 -4.429 17.414 1.00 44.59 129 ALA A CA 1
ATOM 956 C C . ALA A 1 129 ? 9.510 -4.801 18.863 1.00 44.59 129 ALA A C 1
ATOM 958 O O . ALA A 1 129 ? 10.363 -5.146 19.670 1.00 44.59 129 ALA A O 1
ATOM 959 N N . GLY A 1 130 ? 8.216 -4.748 19.211 1.00 42.16 130 GLY A N 1
ATOM 960 C CA . GLY A 1 130 ? 7.677 -5.166 20.513 1.00 42.16 130 GLY A CA 1
ATOM 961 C C . GLY A 1 130 ? 6.698 -6.350 20.475 1.00 42.16 130 GLY A C 1
ATOM 962 O O . GLY A 1 130 ? 6.373 -6.890 21.526 1.00 42.16 130 GLY A O 1
ATOM 963 N N . GLU A 1 131 ? 6.224 -6.785 19.301 1.00 50.81 131 GLU A N 1
ATOM 964 C CA . GLU A 1 131 ? 5.318 -7.948 19.198 1.00 50.81 131 GLU A CA 1
ATOM 965 C C . GLU A 1 131 ? 6.073 -9.281 19.046 1.00 50.81 131 GLU A C 1
ATOM 967 O O . GLU A 1 131 ? 5.504 -10.343 19.298 1.00 50.81 131 GLU A O 1
ATOM 972 N N . GLU A 1 132 ? 7.365 -9.247 18.695 1.00 49.12 132 GLU A N 1
ATOM 973 C CA . GLU A 1 132 ? 8.214 -10.446 18.627 1.00 49.12 132 GLU A CA 1
ATOM 974 C C . GLU A 1 132 ? 8.484 -11.077 20.007 1.00 49.12 132 GLU A C 1
ATOM 976 O O . GLU A 1 132 ? 8.610 -12.300 20.097 1.00 49.12 132 GLU A O 1
ATOM 981 N N . GLU A 1 133 ? 8.539 -10.291 21.092 1.00 42.56 133 GLU A N 1
ATOM 982 C CA . GLU A 1 133 ? 8.807 -10.822 22.441 1.00 42.56 133 GLU A CA 1
ATOM 983 C C . GLU A 1 133 ? 7.594 -11.522 23.067 1.00 42.56 133 GLU A C 1
ATOM 985 O O . GLU A 1 133 ? 7.753 -12.545 23.733 1.00 42.56 133 GLU A O 1
ATOM 990 N N . ALA A 1 134 ? 6.373 -11.050 22.798 1.00 45.69 134 ALA A N 1
ATOM 991 C CA . ALA A 1 134 ? 5.158 -11.686 23.313 1.00 45.69 134 ALA A CA 1
ATOM 992 C C . ALA A 1 134 ? 4.917 -13.085 22.708 1.00 45.69 134 ALA A C 1
ATOM 994 O O . ALA A 1 134 ? 4.274 -13.927 23.330 1.00 45.69 134 ALA A O 1
ATOM 995 N N . GLY A 1 135 ? 5.461 -13.352 21.514 1.00 43.91 135 GLY A N 1
ATOM 996 C CA . GLY A 1 135 ? 5.374 -14.652 20.842 1.00 43.91 135 GLY A CA 1
ATOM 997 C C . GLY A 1 135 ? 6.463 -15.660 21.226 1.00 43.91 135 GLY A C 1
ATOM 998 O O . GLY A 1 135 ? 6.362 -16.820 20.837 1.00 43.91 135 GLY A O 1
ATOM 999 N N . ARG A 1 136 ? 7.503 -15.248 21.968 1.00 45.47 136 ARG A N 1
ATOM 1000 C CA . ARG A 1 136 ? 8.604 -16.129 22.414 1.00 45.47 136 ARG A CA 1
ATOM 1001 C C . ARG A 1 136 ? 8.509 -16.555 23.884 1.00 45.47 136 ARG A C 1
ATOM 1003 O O . ARG A 1 136 ? 9.361 -17.312 24.339 1.00 45.47 136 ARG A O 1
ATOM 1010 N N . ALA A 1 137 ? 7.501 -16.080 24.617 1.00 44.56 137 ALA A N 1
ATOM 1011 C CA . ALA A 1 137 ? 7.324 -16.325 26.050 1.00 44.56 137 ALA A CA 1
ATOM 1012 C C . ALA A 1 137 ? 6.241 -17.375 26.396 1.00 44.56 137 ALA A C 1
ATOM 1014 O O . ALA A 1 137 ? 5.688 -17.331 27.496 1.00 44.56 137 ALA A O 1
ATOM 1015 N N . LEU A 1 138 ? 5.935 -18.309 25.486 1.00 39.72 138 LEU A N 1
ATOM 1016 C CA . LEU A 1 138 ? 5.046 -19.456 25.734 1.00 39.72 138 LEU A CA 1
ATOM 1017 C C . LEU A 1 138 ? 5.754 -20.783 25.455 1.00 39.72 138 LEU A C 1
ATOM 1019 O O . LEU A 1 138 ? 6.385 -20.891 24.380 1.00 39.72 138 LEU A O 1
#

InterPro domains:
  IPR001680 WD40 repeat [SM00320] (22-60)
  IPR001680 WD40 repeat [SM00320] (84-122)
  IPR015943 WD40/YVTN repeat-like-containing domain superfamily [G3DSA:2.130.10.10] (1-131)
  IPR036322 WD40-repeat-containing domain superfamily [SSF50978] (1-123)

Sequence (138 aa):
TGGMDGSVAIWSFVGDELDLLFRLRSDELEGMGSAVSSISWCGSLCLAAGSAAGAIVIWDLSEALKASDANVIAEAIPVATGGNVPPPQVLSAHEDRVAVLLWDTDKKALWSGSEREVKLWGPRFFVRAGEEEAGRAL

Organism: NCBI:txid3032